Protein AF-A0A354WL33-F1 (afdb_monomer_lite)

pLDDT: mean 86.11, std 8.92, range [60.66, 93.94]

Foldseek 3Di:
DVVVVVVVLVVVCVVCVPVDPQKDWDADPPPGIDIGGNDD

Radius of gyration: 11.19 Å; chains: 1; bounding box: 23×18×28 Å

Sequence (40 aa):
DSRTVDVHVKRLREKLEGVSDQWSLKTVWGVGYKFEVQQA

Secondary structure (DSSP, 8-state):
-HHHHHHHHHHHHHHHTTT-TTEEEEEETTTEEEEEE---

Structure (mmCIF, N/CA/C/O backbone):
data_AF-A0A354WL33-F1
#
_entry.id   AF-A0A354WL33-F1
#
loop_
_atom_site.group_PDB
_atom_site.id
_atom_site.type_symbol
_atom_site.label_atom_id
_atom_site.label_alt_id
_atom_site.label_comp_id
_atom_site.label_asym_id
_atom_site.label_entity_id
_atom_site.label_seq_id
_atom_site.pdbx_PDB_ins_code
_atom_site.Cartn_x
_atom_site.Cartn_y
_atom_site.Cartn_z
_atom_site.occupancy
_atom_site.B_iso_or_equiv
_atom_site.auth_seq_id
_atom_site.auth_comp_id
_atom_site.auth_asym_id
_atom_site.auth_atom_id
_atom_site.pdbx_PDB_model_num
ATOM 1 N N . ASP A 1 1 ? 4.576 4.296 -17.580 1.00 62.03 1 ASP A N 1
ATOM 2 C CA . ASP A 1 1 ? 5.610 4.473 -16.546 1.00 62.03 1 ASP A CA 1
ATOM 3 C C . ASP A 1 1 ? 5.160 3.737 -15.291 1.00 62.03 1 ASP A C 1
ATOM 5 O O . ASP A 1 1 ? 4.268 4.204 -14.596 1.00 62.03 1 ASP A O 1
ATOM 9 N N . SER A 1 2 ? 5.681 2.532 -15.062 1.00 65.38 2 SER A N 1
ATOM 10 C CA . SER A 1 2 ? 5.355 1.721 -13.879 1.00 65.38 2 SER A CA 1
ATOM 11 C C . SER A 1 2 ? 5.876 2.356 -12.587 1.00 65.38 2 SER A C 1
ATOM 13 O O . SER A 1 2 ? 5.253 2.225 -11.543 1.00 65.38 2 SER A O 1
ATOM 15 N N . ARG A 1 3 ? 6.948 3.151 -12.667 1.00 82.38 3 ARG A N 1
ATOM 16 C CA . ARG A 1 3 ? 7.596 3.776 -11.504 1.00 82.38 3 ARG A CA 1
ATOM 17 C C . ARG A 1 3 ? 6.700 4.814 -10.829 1.00 82.38 3 ARG A C 1
ATOM 19 O O . ARG A 1 3 ? 6.775 5.005 -9.619 1.00 82.38 3 ARG A O 1
ATOM 26 N N . THR A 1 4 ? 5.839 5.486 -11.595 1.00 89.62 4 THR A N 1
ATOM 27 C CA . THR A 1 4 ? 4.876 6.455 -11.052 1.00 89.62 4 THR A CA 1
ATOM 28 C C . THR A 1 4 ? 3.811 5.761 -10.203 1.00 89.62 4 THR A C 1
ATOM 30 O O . THR A 1 4 ? 3.432 6.278 -9.152 1.00 89.62 4 THR A O 1
ATOM 33 N N . VAL A 1 5 ? 3.363 4.570 -10.615 1.00 90.50 5 VAL A N 1
ATOM 34 C CA . VAL A 1 5 ? 2.373 3.775 -9.873 1.00 90.50 5 VAL A CA 1
ATOM 35 C C . VAL A 1 5 ? 2.935 3.382 -8.511 1.00 90.50 5 VAL A C 1
ATOM 37 O O . VAL A 1 5 ? 2.283 3.620 -7.496 1.00 90.50 5 VAL A O 1
ATOM 40 N N . ASP A 1 6 ? 4.170 2.891 -8.470 1.00 90.38 6 ASP A N 1
ATOM 41 C CA . ASP A 1 6 ? 4.844 2.481 -7.236 1.00 90.38 6 ASP A CA 1
ATOM 42 C C . ASP A 1 6 ? 4.941 3.634 -6.224 1.00 90.38 6 ASP A C 1
ATOM 44 O O . ASP A 1 6 ? 4.670 3.454 -5.033 1.00 90.38 6 ASP A O 1
ATOM 48 N N . VAL A 1 7 ? 5.266 4.846 -6.697 1.00 93.94 7 VAL A N 1
ATOM 49 C CA . VAL A 1 7 ? 5.312 6.056 -5.859 1.00 93.94 7 VAL A CA 1
ATOM 50 C C . VAL A 1 7 ? 3.942 6.359 -5.258 1.00 93.94 7 VAL A C 1
ATOM 52 O O . VAL A 1 7 ? 3.844 6.654 -4.064 1.00 93.94 7 VAL A O 1
ATOM 55 N N . HIS A 1 8 ? 2.877 6.284 -6.057 1.00 92.94 8 HIS A N 1
ATOM 56 C CA . HIS A 1 8 ? 1.525 6.534 -5.562 1.00 92.94 8 HIS A CA 1
ATOM 57 C C . HIS A 1 8 ? 1.065 5.459 -4.577 1.00 92.94 8 HIS A C 1
ATOM 59 O O . HIS A 1 8 ? 0.514 5.803 -3.535 1.00 92.94 8 HIS A O 1
ATOM 65 N N . VAL A 1 9 ? 1.351 4.187 -4.850 1.00 92.50 9 VAL A N 1
ATOM 66 C CA . VAL A 1 9 ? 1.038 3.065 -3.956 1.00 92.50 9 VAL A CA 1
ATOM 67 C C . VAL A 1 9 ? 1.762 3.208 -2.618 1.00 92.50 9 VAL A C 1
ATOM 69 O O . VAL A 1 9 ? 1.147 3.012 -1.571 1.00 92.50 9 VAL A O 1
ATOM 72 N N . LYS A 1 10 ? 3.047 3.588 -2.624 1.00 91.62 10 LYS A N 1
ATOM 73 C CA . LYS A 1 10 ? 3.815 3.818 -1.393 1.00 91.62 10 LYS A CA 1
ATOM 74 C C . LYS A 1 10 ? 3.211 4.948 -0.557 1.00 91.62 10 LYS A C 1
ATOM 76 O O . LYS A 1 10 ? 2.920 4.740 0.615 1.00 91.62 10 LYS A O 1
ATOM 81 N N . ARG A 1 11 ? 2.935 6.098 -1.178 1.00 93.50 11 ARG A N 1
ATOM 82 C CA . ARG A 1 11 ? 2.294 7.240 -0.502 1.00 93.50 11 ARG A CA 1
ATOM 83 C C . ARG A 1 11 ? 0.913 6.892 0.047 1.00 93.50 11 ARG A C 1
ATOM 85 O O . ARG A 1 11 ? 0.521 7.411 1.086 1.00 93.50 11 ARG A O 1
ATOM 92 N N . LEU A 1 12 ? 0.158 6.052 -0.663 1.00 91.50 12 LEU A N 1
ATOM 93 C CA . LEU A 1 12 ? -1.151 5.598 -0.207 1.00 91.50 12 LEU A CA 1
ATOM 94 C C . LEU A 1 12 ? -1.017 4.741 1.059 1.00 91.50 12 LEU A C 1
ATOM 96 O O . LEU A 1 12 ? -1.753 4.968 2.009 1.00 91.50 12 LEU A O 1
ATOM 100 N N . ARG A 1 13 ? -0.053 3.810 1.097 1.00 90.19 13 ARG A N 1
ATOM 101 C CA . ARG A 1 13 ? 0.221 2.989 2.287 1.00 90.19 13 ARG A CA 1
ATOM 102 C C . ARG A 1 13 ? 0.632 3.839 3.485 1.00 90.19 13 ARG A C 1
ATOM 104 O O . ARG A 1 13 ? 0.032 3.689 4.535 1.00 90.19 13 ARG A O 1
ATOM 111 N N . GLU A 1 14 ? 1.570 4.766 3.306 1.00 91.06 14 GLU A N 1
ATOM 112 C CA . GLU A 1 14 ? 2.038 5.661 4.381 1.00 91.06 14 GLU A CA 1
ATOM 113 C C . GLU A 1 14 ? 0.900 6.496 4.984 1.00 91.06 14 GLU A C 1
ATOM 115 O O . GLU A 1 14 ? 0.838 6.694 6.190 1.00 91.06 14 GLU A O 1
ATOM 120 N N . LYS A 1 15 ? -0.038 6.976 4.158 1.00 89.06 15 LYS A N 1
ATOM 121 C CA . LYS A 1 15 ? -1.189 7.762 4.636 1.00 89.06 15 LYS A CA 1
ATOM 122 C C . LYS A 1 15 ? -2.204 6.959 5.436 1.00 89.06 15 LYS A C 1
ATOM 124 O O . LYS A 1 15 ? -3.049 7.545 6.104 1.00 89.06 15 LYS A O 1
ATOM 129 N N . LEU A 1 16 ? -2.197 5.650 5.256 1.00 84.62 16 LEU A N 1
ATOM 130 C CA . LEU A 1 16 ? -3.240 4.773 5.752 1.00 84.62 16 LEU A CA 1
ATOM 131 C C . LEU A 1 16 ? -2.725 3.809 6.823 1.00 84.62 16 LEU A C 1
ATOM 133 O O . LEU A 1 16 ? -3.518 3.155 7.500 1.00 84.62 16 LEU A O 1
ATOM 137 N N . GLU A 1 17 ? -1.409 3.763 7.006 1.00 83.06 17 GLU A N 1
ATOM 138 C CA . GLU A 1 17 ? -0.751 3.145 8.143 1.00 83.06 17 GLU A CA 1
ATOM 139 C C . GLU A 1 17 ? -1.321 3.725 9.448 1.00 83.06 17 GLU A C 1
ATOM 141 O O . GLU A 1 17 ? -1.352 4.938 9.653 1.00 83.06 17 GLU A O 1
ATOM 146 N N . GLY A 1 18 ? -1.846 2.8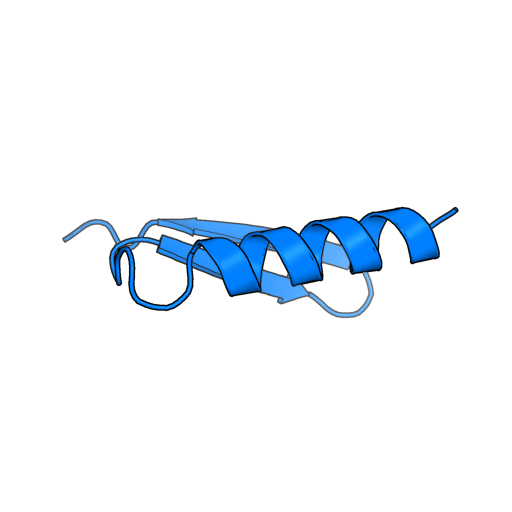49 10.309 1.00 78.81 18 GLY A N 1
ATOM 147 C CA . GLY A 1 18 ? -2.457 3.224 11.589 1.00 78.81 18 GLY A CA 1
ATOM 148 C C . GLY A 1 18 ? -3.887 3.776 11.517 1.00 78.81 18 GLY A C 1
ATOM 149 O O . GLY A 1 18 ? -4.444 4.106 12.561 1.00 78.81 18 GLY A O 1
ATOM 150 N N . VAL A 1 19 ? -4.503 3.870 10.331 1.00 82.38 19 VAL A N 1
ATOM 151 C CA . VAL A 1 19 ? -5.886 4.369 10.188 1.00 82.38 19 VAL A CA 1
ATOM 152 C C . VAL A 1 19 ? -6.921 3.261 10.387 1.00 82.38 19 VAL A C 1
ATOM 154 O O . VAL A 1 19 ? -7.966 3.504 10.988 1.00 82.38 19 VAL A O 1
ATOM 157 N N . SER A 1 20 ? -6.679 2.060 9.857 1.00 74.06 20 SER A N 1
ATOM 158 C CA . SER A 1 20 ? -7.623 0.945 9.975 1.00 74.06 20 SER A CA 1
ATOM 159 C C . SER A 1 20 ? -6.976 -0.387 9.610 1.00 74.06 20 SER A C 1
ATOM 161 O O . SER A 1 20 ? -6.350 -0.497 8.559 1.00 74.06 20 SER A O 1
ATOM 163 N N . ASP A 1 21 ? -7.216 -1.413 10.427 1.00 80.69 21 ASP A N 1
ATOM 164 C CA . ASP A 1 21 ? -6.847 -2.804 10.127 1.00 80.69 21 ASP A CA 1
ATOM 165 C C . ASP A 1 21 ? -7.889 -3.509 9.236 1.00 80.69 21 ASP A C 1
ATOM 167 O O . ASP A 1 21 ? -7.726 -4.666 8.853 1.00 80.69 21 ASP A O 1
ATOM 171 N N . GLN A 1 22 ? -8.975 -2.816 8.875 1.00 84.62 22 GLN A N 1
ATOM 172 C CA . GLN A 1 22 ? -10.092 -3.392 8.118 1.00 84.62 22 GLN A CA 1
ATOM 173 C C . GLN A 1 22 ? -9.763 -3.638 6.649 1.00 84.62 22 GLN A C 1
ATOM 175 O O . GLN A 1 22 ? -10.547 -4.260 5.937 1.00 84.62 22 GLN A O 1
ATOM 180 N N . TRP A 1 23 ? -8.654 -3.117 6.136 1.00 85.94 23 TRP A N 1
ATOM 181 C CA . TRP A 1 23 ? -8.301 -3.294 4.737 1.00 85.94 23 TRP A CA 1
ATOM 182 C C . TRP A 1 23 ? -6.783 -3.209 4.544 1.00 85.94 23 TRP A C 1
ATOM 184 O O . TRP A 1 23 ? -6.056 -2.646 5.356 1.0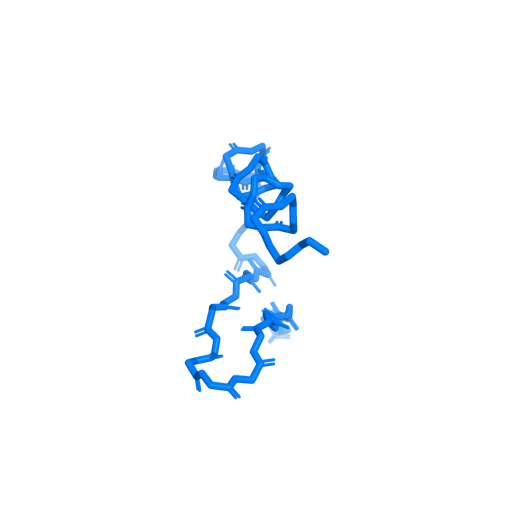0 85.94 23 TRP A O 1
ATOM 194 N N . SER A 1 24 ? -6.278 -3.815 3.469 1.00 87.12 24 SER A N 1
ATOM 195 C CA . SER A 1 24 ? -4.846 -3.880 3.169 1.00 87.12 24 SER A CA 1
ATOM 196 C C . SER A 1 24 ? -4.568 -3.769 1.671 1.00 87.12 24 SER A C 1
ATOM 198 O O . SER A 1 24 ? -5.341 -4.241 0.837 1.00 87.12 24 SER A O 1
ATOM 200 N N . LEU A 1 25 ? -3.436 -3.152 1.319 1.00 90.25 25 LEU A N 1
ATOM 201 C CA . LEU A 1 25 ? -2.972 -3.018 -0.063 1.00 90.25 25 LEU A CA 1
ATOM 202 C C . LEU A 1 25 ? -1.709 -3.862 -0.286 1.00 90.25 25 LEU A C 1
ATOM 204 O O . LEU A 1 25 ? -0.618 -3.500 0.164 1.00 90.25 25 LEU A O 1
ATOM 208 N N . LYS A 1 26 ? -1.825 -4.968 -1.023 1.00 90.00 26 LYS A N 1
ATOM 209 C CA . LYS A 1 26 ? -0.757 -5.952 -1.256 1.00 90.00 26 LYS A CA 1
ATOM 210 C C . LYS A 1 26 ? -0.114 -5.807 -2.632 1.00 90.00 26 LYS A C 1
ATOM 212 O O . LYS A 1 26 ? -0.744 -5.372 -3.593 1.00 90.00 26 LYS A O 1
ATOM 217 N N . THR A 1 27 ? 1.155 -6.191 -2.712 1.00 92.69 27 THR A N 1
ATOM 218 C CA . THR A 1 27 ? 1.894 -6.309 -3.974 1.00 92.69 27 THR A CA 1
ATOM 219 C C . THR A 1 27 ? 1.839 -7.761 -4.442 1.00 92.69 27 THR A C 1
ATOM 221 O O . THR A 1 27 ? 2.192 -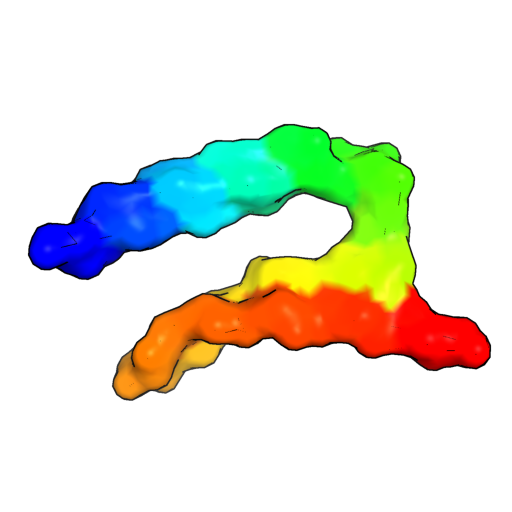8.662 -3.684 1.00 92.69 27 THR A O 1
ATOM 224 N N . VAL A 1 28 ? 1.408 -7.981 -5.682 1.00 93.69 28 VAL A N 1
ATOM 225 C CA . VAL A 1 28 ? 1.383 -9.287 -6.350 1.00 93.69 28 VAL A CA 1
ATOM 226 C C . VAL A 1 28 ? 2.458 -9.283 -7.433 1.00 93.69 28 VAL A C 1
ATOM 228 O O . VAL A 1 28 ? 2.326 -8.619 -8.463 1.00 93.69 28 VAL A O 1
ATOM 231 N N . TRP A 1 29 ? 3.54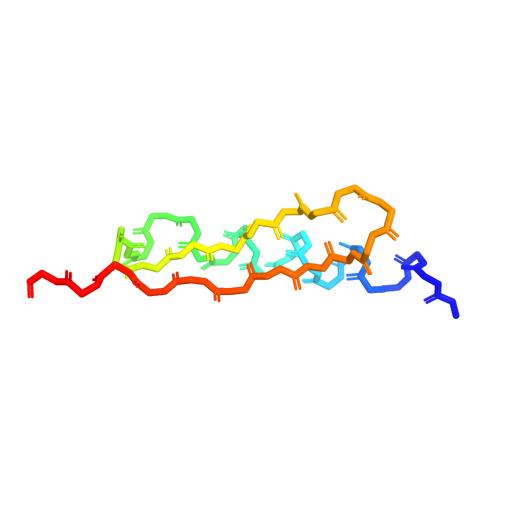8 -10.006 -7.182 1.00 91.88 29 TRP A N 1
ATOM 232 C CA . TRP A 1 29 ? 4.706 -10.051 -8.075 1.00 91.88 29 TRP A CA 1
ATOM 233 C C . TRP A 1 29 ? 4.331 -10.570 -9.465 1.00 91.88 29 TRP A C 1
ATOM 235 O O . TRP A 1 29 ? 3.639 -11.575 -9.593 1.00 91.88 29 TRP A O 1
ATOM 245 N N . GLY A 1 30 ? 4.778 -9.863 -10.506 1.00 91.19 30 GLY A N 1
ATOM 246 C CA . GLY A 1 30 ? 4.460 -10.191 -11.899 1.00 91.19 30 GLY A CA 1
ATOM 247 C C . GLY A 1 30 ? 3.043 -9.817 -12.352 1.00 91.19 30 GLY A C 1
ATOM 248 O O . GLY A 1 30 ? 2.719 -10.054 -13.510 1.00 91.19 30 GLY A O 1
ATOM 249 N N . VAL A 1 31 ? 2.215 -9.217 -11.481 1.00 93.19 31 VAL A N 1
ATOM 250 C CA . VAL A 1 31 ? 0.827 -8.829 -11.802 1.00 93.19 31 VAL A CA 1
ATOM 251 C C . VAL A 1 31 ? 0.555 -7.353 -11.502 1.00 93.19 31 VAL A C 1
ATOM 253 O O . VAL A 1 31 ? 0.099 -6.628 -12.382 1.00 93.19 31 VAL A O 1
ATOM 256 N N . GLY A 1 32 ? 0.825 -6.889 -10.277 1.00 91.62 32 GLY A N 1
ATOM 257 C CA . GLY A 1 32 ? 0.531 -5.514 -9.861 1.00 91.62 32 GLY A CA 1
ATOM 258 C C . GLY A 1 32 ? 0.145 -5.392 -8.387 1.00 91.62 32 GLY A C 1
ATOM 259 O O . GLY A 1 32 ? 0.787 -5.976 -7.516 1.00 91.62 32 GLY A O 1
ATOM 260 N N . TYR A 1 33 ? -0.904 -4.621 -8.099 1.00 93.00 33 TYR A N 1
ATOM 261 C CA . TYR A 1 33 ? -1.349 -4.312 -6.737 1.00 93.00 33 TYR A CA 1
ATOM 262 C C . TYR A 1 33 ? -2.788 -4.760 -6.501 1.00 93.00 33 TYR A C 1
ATOM 264 O O . TYR A 1 33 ? -3.624 -4.675 -7.397 1.00 93.00 33 TYR A O 1
ATOM 272 N N . LYS A 1 34 ? -3.079 -5.213 -5.280 1.00 91.50 34 LYS A N 1
ATOM 273 C CA . LYS A 1 34 ? -4.403 -5.691 -4.876 1.00 91.50 34 LYS A CA 1
ATOM 274 C C . LYS A 1 34 ? -4.846 -5.014 -3.588 1.00 91.50 34 LYS A C 1
ATOM 276 O O . LYS A 1 34 ? -4.089 -4.969 -2.622 1.00 91.50 34 LYS A O 1
ATOM 281 N N . PHE A 1 35 ? -6.076 -4.524 -3.576 1.00 92.19 35 PHE A N 1
ATOM 282 C CA . PHE A 1 35 ? -6.745 -4.015 -2.386 1.00 92.19 35 PHE A CA 1
ATOM 283 C C . PHE A 1 35 ? -7.675 -5.100 -1.830 1.00 92.19 35 PHE A C 1
ATOM 285 O O . PHE A 1 35 ? -8.466 -5.670 -2.580 1.00 92.19 35 PHE A O 1
ATOM 292 N N . GLU A 1 36 ? -7.561 -5.409 -0.543 1.00 90.00 36 GLU A N 1
ATOM 293 C CA . GLU A 1 36 ? -8.366 -6.424 0.143 1.00 90.00 36 GLU A CA 1
ATOM 294 C C . GLU A 1 36 ? -9.007 -5.818 1.390 1.00 90.00 36 GLU A C 1
ATOM 296 O O . GLU A 1 36 ? -8.313 -5.197 2.189 1.00 90.00 36 GLU A O 1
ATOM 301 N N . VAL A 1 37 ? -10.311 -6.024 1.571 1.00 89.50 37 VAL A N 1
ATOM 302 C CA . VAL A 1 37 ? -11.042 -5.641 2.787 1.00 89.50 37 VAL A CA 1
ATOM 303 C C . VAL A 1 37 ? -11.190 -6.882 3.659 1.00 89.50 37 VAL A C 1
ATOM 305 O O . VAL A 1 37 ? -11.668 -7.913 3.188 1.00 89.50 37 VAL A O 1
ATOM 308 N N . GLN A 1 38 ? -10.778 -6.789 4.916 1.00 80.12 38 GLN A N 1
ATOM 309 C CA . GLN A 1 38 ? -11.103 -7.764 5.945 1.00 80.12 38 GLN A CA 1
ATOM 310 C C . GLN A 1 38 ? -12.529 -7.467 6.416 1.00 80.12 38 GLN A C 1
ATOM 312 O O . GLN A 1 38 ? -12.758 -6.566 7.220 1.00 80.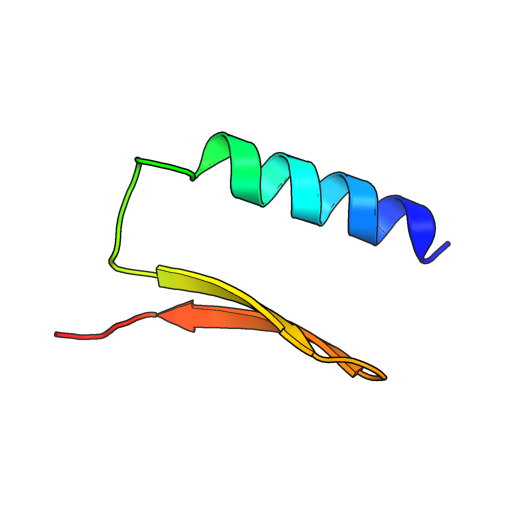12 38 GLN A O 1
ATOM 317 N N . GLN A 1 39 ? -13.506 -8.176 5.848 1.00 65.06 39 GLN A N 1
ATOM 318 C CA . GLN A 1 39 ? -14.850 -8.202 6.421 1.00 65.06 39 GLN A CA 1
ATOM 319 C C . GLN A 1 39 ? -14.800 -9.059 7.689 1.00 65.06 39 GLN A C 1
ATOM 321 O O . GLN A 1 39 ? -14.359 -10.208 7.625 1.00 65.06 39 GLN A O 1
ATOM 326 N N . ALA A 1 40 ? -15.181 -8.457 8.817 1.00 60.66 40 ALA A N 1
ATO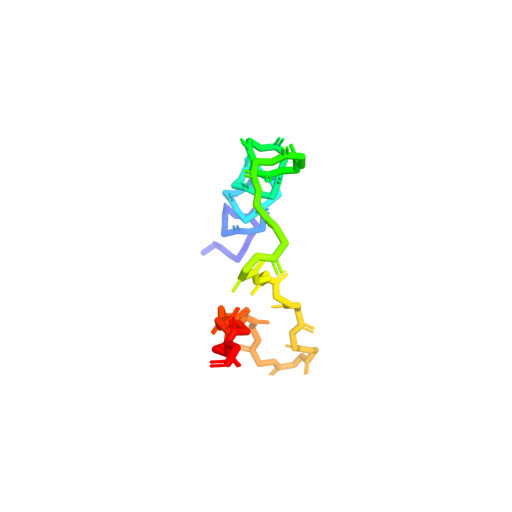M 327 C CA . ALA A 1 40 ? -15.436 -9.157 10.072 1.00 60.66 40 ALA A CA 1
ATOM 328 C C . ALA A 1 40 ? -16.736 -9.965 9.986 1.00 60.66 40 ALA A C 1
ATOM 330 O O . ALA A 1 40 ? -17.680 -9.473 9.322 1.00 60.66 40 ALA A O 1
#